Protein AF-A0A6J7GKT6-F1 (afdb_monomer_lite)

pLDDT: mean 96.7, std 2.77, range [82.88, 98.69]

InterPro domains:
  IPR011008 Dimeric alpha-beta barrel [SSF54909] (8-82)
  IPR026029 Muconolactone isomerase domain [PF02426] (6-82)

Sequence (84 aa):
MVVATFKPGTHMPDVFAVVPEEQERVRQLQAEGRVNTVYLATAARQTVFLESFGNDIDDVLAMVNTLPMAKWWDIDVFPLNPPA

Radius of gyration: 12.72 Å; chains: 1; bounding box: 30×28×36 Å

Secondary structure (DSSP, 8-state):
-EEEEEPTT--HHHHHHTHHHHHHHHHHHHHTTSEEEEEE-HHHH-EEEEEE--SSHHHHHHHHTTSTTGGGEEEEE-------

Structure (mmCIF, N/CA/C/O backbone):
data_AF-A0A6J7GKT6-F1
#
_entry.id   AF-A0A6J7GKT6-F1
#
loop_
_atom_site.group_PDB
_atom_site.id
_atom_site.type_symbol
_atom_site.label_atom_id
_atom_site.label_alt_id
_atom_site.label_comp_id
_atom_site.label_asym_id
_atom_site.label_entity_id
_atom_site.label_seq_id
_atom_site.pdbx_PDB_ins_code
_atom_site.Cartn_x
_atom_site.Cartn_y
_atom_site.Cartn_z
_atom_site.occupancy
_atom_site.B_iso_or_equiv
_atom_site.auth_seq_id
_atom_site.auth_comp_id
_atom_site.auth_asym_id
_atom_site.auth_atom_id
_atom_site.pdbx_PDB_model_num
ATOM 1 N N . MET A 1 1 ? 1.191 5.949 -8.027 1.00 97.75 1 MET A N 1
ATOM 2 C CA . MET A 1 1 ? 0.909 6.187 -6.594 1.00 97.75 1 MET A CA 1
ATOM 3 C C . MET A 1 1 ? -0.231 5.293 -6.184 1.00 97.75 1 MET A C 1
ATOM 5 O O . MET A 1 1 ? -1.244 5.283 -6.867 1.00 97.75 1 MET A O 1
ATOM 9 N N . VAL A 1 2 ? -0.076 4.565 -5.092 1.00 98.69 2 VAL A N 1
ATOM 10 C CA . VAL A 1 2 ? -1.153 3.769 -4.510 1.00 98.69 2 VAL A CA 1
ATOM 11 C C . VAL A 1 2 ? -1.701 4.506 -3.303 1.00 98.69 2 VAL A C 1
ATOM 13 O O . VAL A 1 2 ? -0.932 4.966 -2.460 1.00 98.69 2 VAL A O 1
ATOM 16 N N . VAL A 1 3 ? -3.021 4.620 -3.234 1.00 98.50 3 VAL A N 1
ATOM 17 C CA . VAL A 1 3 ? -3.753 5.169 -2.096 1.00 98.50 3 VAL A CA 1
ATOM 18 C C . VAL A 1 3 ? -4.529 4.022 -1.471 1.00 98.50 3 VAL A C 1
ATOM 20 O O . VAL A 1 3 ? -5.414 3.450 -2.098 1.00 98.50 3 VAL A O 1
ATOM 23 N N . ALA A 1 4 ? -4.174 3.671 -0.242 1.00 98.38 4 ALA A N 1
ATOM 24 C CA . ALA A 1 4 ? -4.781 2.574 0.489 1.00 98.38 4 ALA A CA 1
ATOM 25 C C . ALA A 1 4 ? -5.461 3.109 1.752 1.00 98.38 4 ALA A C 1
ATOM 27 O O . ALA A 1 4 ? -4.817 3.722 2.606 1.00 98.38 4 ALA A O 1
ATOM 28 N N . THR A 1 5 ? -6.770 2.907 1.876 1.00 98.19 5 THR A N 1
ATOM 29 C CA . THR A 1 5 ? -7.550 3.330 3.048 1.00 98.19 5 THR A CA 1
ATOM 30 C C . THR A 1 5 ? -7.993 2.129 3.857 1.00 98.19 5 THR A C 1
ATOM 32 O O . THR A 1 5 ? -8.452 1.148 3.284 1.00 98.19 5 THR A O 1
ATOM 35 N N . PHE A 1 6 ? -7.904 2.193 5.186 1.00 97.00 6 PHE A N 1
ATOM 36 C CA . PHE A 1 6 ? -8.433 1.116 6.024 1.00 97.00 6 PHE A CA 1
ATOM 37 C C . PHE A 1 6 ? -9.954 0.995 5.876 1.00 97.00 6 PHE A C 1
ATOM 39 O O . PHE A 1 6 ? -10.684 1.980 6.010 1.00 97.00 6 PHE A O 1
ATOM 46 N N . LYS A 1 7 ? -10.422 -0.233 5.646 1.00 96.69 7 LYS A N 1
ATOM 47 C CA . LYS A 1 7 ? -11.839 -0.581 5.544 1.00 96.69 7 LYS A CA 1
ATOM 48 C C . LYS A 1 7 ? -12.580 -0.210 6.831 1.00 96.69 7 LYS A C 1
ATOM 50 O O . LYS A 1 7 ? -12.026 -0.387 7.927 1.00 96.69 7 LYS A O 1
ATOM 55 N N . PRO A 1 8 ? -13.850 0.222 6.744 1.00 94.12 8 PRO A N 1
ATOM 56 C CA . PRO A 1 8 ? -14.685 0.432 7.920 1.00 94.12 8 PRO A CA 1
ATOM 57 C C . PRO A 1 8 ? -14.730 -0.813 8.815 1.00 94.12 8 PRO A C 1
ATOM 59 O O . PRO A 1 8 ? -14.885 -1.931 8.332 1.00 94.12 8 PRO A O 1
ATOM 62 N N . GLY A 1 9 ? -14.596 -0.619 10.129 1.00 92.38 9 GLY A N 1
ATOM 63 C CA . GLY A 1 9 ? -14.616 -1.721 11.098 1.00 92.38 9 GLY A CA 1
ATOM 64 C C . GLY A 1 9 ? -13.311 -2.517 11.203 1.00 92.38 9 GLY A C 1
ATOM 65 O O . GLY A 1 9 ? -13.291 -3.536 11.890 1.00 92.38 9 GLY A O 1
ATOM 66 N N . THR A 1 10 ? -12.221 -2.065 10.571 1.00 94.62 10 THR A N 1
ATOM 67 C CA . THR A 1 10 ? -10.891 -2.659 10.765 1.00 94.62 10 THR A CA 1
ATOM 68 C C . THR A 1 10 ? -10.509 -2.670 12.248 1.00 94.62 10 THR A C 1
ATOM 70 O O . THR A 1 10 ? -10.480 -1.634 12.914 1.00 94.62 10 THR A O 1
ATOM 73 N N . HIS A 1 11 ? -10.179 -3.853 12.765 1.00 94.19 11 HIS A N 1
ATOM 74 C CA . HIS A 1 11 ? -9.707 -4.027 14.131 1.00 94.19 11 HIS A CA 1
ATOM 75 C C . HIS A 1 11 ? -8.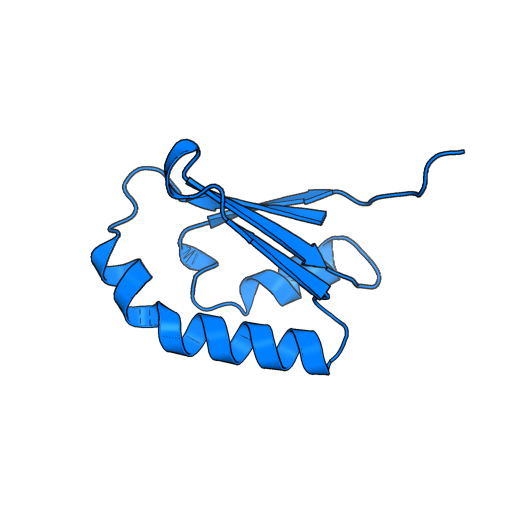206 -3.710 14.215 1.00 94.19 11 HIS A C 1
ATOM 77 O O . HIS A 1 11 ? -7.350 -4.521 13.866 1.00 94.19 11 HIS A O 1
ATOM 83 N N . MET A 1 12 ? -7.881 -2.495 14.664 1.00 91.44 12 MET A N 1
ATOM 84 C CA . MET A 1 12 ? -6.505 -1.976 14.684 1.00 91.44 12 MET A CA 1
ATOM 85 C C . MET A 1 12 ? -5.480 -2.830 15.455 1.00 91.44 12 MET A C 1
ATOM 87 O O . MET A 1 12 ? -4.339 -2.885 15.004 1.00 91.44 12 MET A O 1
ATOM 91 N N . PRO A 1 13 ? -5.813 -3.526 16.562 1.00 95.38 13 PRO A N 1
ATOM 92 C CA . PRO A 1 13 ? -4.873 -4.453 17.194 1.00 95.38 13 PRO A CA 1
ATOM 93 C C . PRO A 1 13 ? -4.353 -5.546 16.250 1.00 95.38 13 PRO A C 1
ATOM 95 O O . PRO A 1 13 ? -3.167 -5.867 16.300 1.00 95.38 13 PRO A O 1
ATOM 98 N N . ASP A 1 14 ? -5.191 -6.052 15.340 1.00 96.38 14 ASP A N 1
ATOM 99 C CA . ASP A 1 14 ? -4.773 -7.068 14.365 1.00 96.38 14 ASP A CA 1
ATOM 100 C C . ASP A 1 14 ? -3.852 -6.466 13.297 1.00 96.38 14 ASP A C 1
ATOM 102 O O . ASP A 1 14 ? -2.911 -7.117 12.844 1.00 96.38 14 ASP A O 1
ATOM 106 N N . VAL A 1 15 ? -4.084 -5.199 12.931 1.00 94.88 15 VAL A N 1
ATOM 107 C CA . VAL A 1 15 ? -3.188 -4.431 12.052 1.00 94.88 15 VAL A CA 1
ATOM 108 C C . VAL A 1 15 ? -1.824 -4.261 12.718 1.00 94.88 15 VAL A C 1
ATOM 110 O O . VAL A 1 15 ? -0.792 -4.503 12.097 1.00 94.88 15 VAL A O 1
ATOM 113 N N . PHE A 1 16 ? -1.801 -3.881 13.998 1.00 94.56 16 PHE A N 1
ATOM 114 C CA . PHE A 1 16 ? -0.554 -3.685 14.735 1.00 94.56 16 PHE A CA 1
ATOM 115 C C . PHE A 1 16 ? 0.246 -4.976 14.908 1.00 94.56 16 PHE A C 1
ATOM 117 O O . PHE A 1 16 ? 1.476 -4.925 14.886 1.00 94.56 16 PHE A O 1
ATOM 124 N N . ALA A 1 17 ? -0.427 -6.124 15.007 1.00 97.62 17 ALA A N 1
ATOM 125 C CA . ALA A 1 17 ? 0.225 -7.424 15.118 1.00 97.62 17 ALA A CA 1
ATOM 126 C C . ALA A 1 17 ? 1.112 -7.764 13.906 1.00 97.62 17 ALA A C 1
ATOM 128 O O . ALA A 1 17 ? 2.111 -8.458 14.076 1.00 97.62 17 ALA A O 1
ATOM 129 N N . VAL A 1 18 ? 0.796 -7.247 12.711 1.00 97.31 18 VAL A N 1
ATOM 130 C CA . VAL A 1 18 ? 1.569 -7.531 11.486 1.00 97.31 18 VAL A CA 1
ATOM 131 C C . VAL A 1 18 ? 2.535 -6.414 11.085 1.00 97.31 18 VAL A C 1
ATOM 133 O O . VAL A 1 18 ? 3.207 -6.533 10.066 1.00 97.31 18 VAL A O 1
ATOM 136 N N . VAL A 1 19 ? 2.649 -5.328 11.862 1.00 96.12 19 VAL A N 1
ATOM 137 C CA . VAL A 1 19 ? 3.558 -4.204 11.550 1.00 96.12 19 VAL A CA 1
ATOM 138 C C . VAL A 1 19 ? 5.001 -4.654 11.275 1.00 96.12 19 VAL A C 1
ATOM 140 O O . VAL A 1 19 ? 5.580 -4.154 10.309 1.00 96.12 19 VAL A O 1
ATOM 143 N N . PRO A 1 20 ? 5.609 -5.577 12.049 1.00 97.81 20 PRO A N 1
ATOM 144 C CA . PRO A 1 20 ? 6.977 -6.015 11.770 1.00 97.81 20 PRO A CA 1
ATOM 145 C C . PRO A 1 20 ? 7.120 -6.701 10.403 1.00 97.81 20 PRO A C 1
ATOM 147 O O . PRO A 1 20 ? 8.083 -6.441 9.682 1.00 97.81 20 PRO A O 1
ATOM 150 N N . GLU A 1 21 ? 6.149 -7.540 10.037 1.00 98.06 21 GLU A N 1
ATOM 151 C CA . GLU A 1 21 ? 6.109 -8.261 8.759 1.00 98.06 21 GLU A CA 1
ATOM 152 C C . GLU A 1 21 ? 5.846 -7.302 7.594 1.00 98.06 21 GLU A C 1
ATOM 154 O O . GLU A 1 21 ? 6.498 -7.391 6.555 1.00 98.06 21 GLU A O 1
ATOM 159 N N . GLU A 1 22 ? 4.942 -6.339 7.792 1.00 98.19 22 GLU A N 1
ATOM 160 C CA . GLU A 1 22 ? 4.653 -5.270 6.837 1.00 98.19 22 GLU A CA 1
ATOM 161 C C . GLU A 1 22 ? 5.918 -4.469 6.521 1.00 98.19 22 GLU A C 1
ATOM 163 O O . GLU A 1 22 ? 6.287 -4.303 5.361 1.00 98.19 22 GLU A O 1
ATOM 168 N N . GLN A 1 23 ? 6.629 -4.012 7.556 1.00 97.88 23 GLN A N 1
ATOM 169 C CA . GLN A 1 23 ? 7.864 -3.248 7.392 1.00 97.88 23 GLN A CA 1
ATOM 170 C C . GLN A 1 23 ? 8.952 -4.055 6.684 1.00 97.88 23 GLN A C 1
ATOM 172 O O . GLN A 1 23 ? 9.688 -3.500 5.871 1.00 97.88 23 GLN A O 1
ATOM 177 N N . GLU A 1 24 ? 9.067 -5.349 6.978 1.00 98.44 24 GLU A N 1
ATOM 178 C CA . GLU A 1 24 ? 10.023 -6.219 6.297 1.00 98.44 24 GLU A CA 1
ATOM 179 C C . GLU A 1 24 ? 9.675 -6.403 4.819 1.00 98.44 24 GLU A C 1
ATOM 181 O O . GLU A 1 24 ? 10.540 -6.236 3.959 1.00 98.44 24 GLU A O 1
ATOM 186 N N . ARG A 1 25 ? 8.403 -6.653 4.493 1.00 98.38 25 ARG A N 1
ATOM 187 C CA . ARG A 1 25 ? 7.977 -6.787 3.098 1.00 98.38 25 ARG A CA 1
ATOM 188 C C . ARG A 1 25 ? 8.148 -5.482 2.319 1.00 98.38 25 ARG A C 1
ATOM 190 O O . ARG A 1 25 ? 8.612 -5.518 1.180 1.00 98.38 25 ARG A O 1
ATOM 197 N N . VAL A 1 26 ? 7.844 -4.334 2.928 1.00 98.38 26 VAL A N 1
ATOM 198 C CA . VAL A 1 26 ? 8.103 -3.013 2.331 1.00 98.38 26 VAL A CA 1
ATOM 199 C C . VAL A 1 26 ? 9.596 -2.825 2.053 1.00 98.38 26 VAL A C 1
ATOM 201 O O . VAL A 1 26 ? 9.944 -2.407 0.952 1.00 98.38 26 VAL A O 1
ATOM 204 N N . ARG A 1 27 ? 10.490 -3.190 2.986 1.00 98.56 27 ARG A N 1
ATOM 205 C CA . ARG A 1 27 ? 11.947 -3.118 2.758 1.00 98.56 27 ARG A CA 1
ATOM 206 C C . ARG A 1 27 ? 12.395 -3.971 1.572 1.00 98.56 27 ARG A C 1
ATOM 208 O O . ARG A 1 27 ? 13.223 -3.523 0.783 1.00 98.56 27 ARG A O 1
ATOM 215 N N . G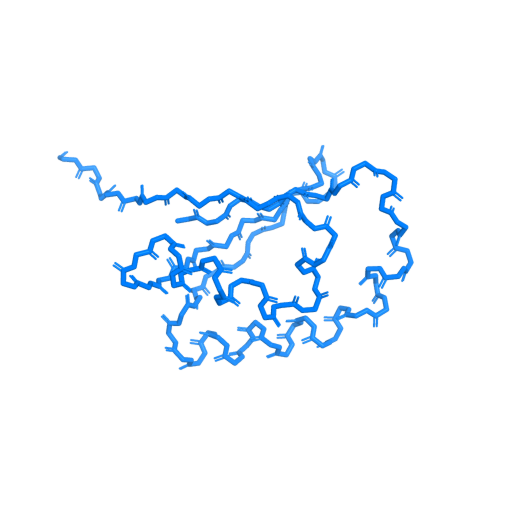LN A 1 28 ? 11.843 -5.174 1.422 1.00 98.56 28 GLN A N 1
ATOM 216 C CA . GLN A 1 28 ? 12.138 -6.043 0.277 1.00 98.56 28 GLN A CA 1
ATOM 217 C C . GLN A 1 28 ? 11.679 -5.406 -1.039 1.00 98.56 28 GLN A C 1
ATOM 219 O O . GLN A 1 28 ? 12.463 -5.305 -1.977 1.00 98.56 28 GLN A O 1
ATOM 224 N N . LEU A 1 29 ? 10.453 -4.875 -1.083 1.00 98.50 29 LEU A N 1
ATOM 225 C CA . LEU A 1 29 ? 9.929 -4.156 -2.250 1.00 98.50 29 LEU A CA 1
ATOM 226 C C . LEU A 1 29 ? 10.743 -2.905 -2.595 1.00 98.50 29 LEU A C 1
ATOM 228 O O . LEU A 1 29 ? 10.885 -2.567 -3.770 1.00 98.50 29 LEU A O 1
ATOM 232 N N . GLN A 1 30 ? 11.288 -2.226 -1.586 1.00 98.50 30 GLN A N 1
ATOM 233 C CA . GLN A 1 30 ? 12.211 -1.112 -1.784 1.00 98.50 30 GLN A CA 1
ATOM 234 C C . GLN A 1 30 ? 13.537 -1.571 -2.391 1.00 98.50 30 GLN A C 1
ATOM 236 O O . GLN A 1 30 ? 14.016 -0.957 -3.342 1.00 98.50 30 GLN A O 1
ATOM 241 N N . ALA A 1 31 ? 14.102 -2.681 -1.910 1.00 98.38 31 ALA A N 1
ATOM 242 C CA . ALA A 1 31 ? 15.313 -3.265 -2.483 1.00 98.38 31 ALA A CA 1
ATOM 243 C C . ALA A 1 31 ? 15.108 -3.761 -3.929 1.00 98.38 31 ALA A C 1
ATOM 245 O O . ALA A 1 31 ? 16.020 -3.673 -4.747 1.00 98.38 31 ALA A O 1
ATOM 246 N N . GLU A 1 32 ? 13.905 -4.236 -4.259 1.00 97.88 32 GLU A N 1
ATOM 247 C CA . GLU A 1 32 ? 13.491 -4.626 -5.614 1.00 97.88 32 GLU A CA 1
ATOM 248 C C . GLU A 1 32 ? 13.191 -3.421 -6.532 1.00 97.88 32 GLU A C 1
ATOM 250 O O . GLU A 1 32 ? 12.926 -3.604 -7.720 1.00 97.88 32 GLU A O 1
ATOM 255 N N . GLY A 1 33 ? 13.189 -2.188 -6.006 1.00 98.19 33 GLY A N 1
ATOM 256 C CA . GLY A 1 33 ? 12.829 -0.980 -6.757 1.00 98.19 33 GLY A CA 1
ATOM 257 C C . GLY A 1 33 ? 11.337 -0.873 -7.108 1.00 98.19 33 GLY A C 1
ATOM 258 O O . GLY A 1 33 ? 10.957 -0.079 -7.967 1.00 98.19 33 GLY A O 1
ATOM 259 N N . ARG A 1 34 ? 10.476 -1.668 -6.461 1.00 98.31 34 ARG A N 1
ATOM 260 C CA . ARG A 1 34 ? 9.020 -1.703 -6.689 1.00 98.31 34 ARG A CA 1
ATOM 261 C C . ARG A 1 34 ? 8.260 -0.679 -5.848 1.00 98.31 34 ARG A C 1
ATOM 263 O O . ARG A 1 34 ? 7.176 -0.251 -6.241 1.00 98.31 34 ARG A O 1
ATOM 270 N N . VAL A 1 35 ? 8.822 -0.271 -4.712 1.00 98.50 35 VAL A N 1
ATOM 271 C CA . VAL A 1 35 ? 8.316 0.801 -3.841 1.00 98.50 35 VAL A CA 1
ATOM 272 C C . VAL A 1 35 ? 9.468 1.757 -3.552 1.00 98.50 35 VAL A C 1
ATOM 274 O O . VAL A 1 35 ? 10.562 1.306 -3.253 1.00 98.50 35 VAL A O 1
ATOM 277 N N . ASN A 1 36 ? 9.250 3.068 -3.619 1.00 97.88 36 ASN A N 1
ATOM 278 C CA . ASN A 1 36 ? 10.253 4.044 -3.182 1.00 97.88 36 ASN A CA 1
ATOM 279 C C . ASN A 1 36 ? 9.963 4.497 -1.750 1.00 97.88 36 ASN A C 1
ATOM 281 O O . ASN A 1 36 ? 10.679 4.135 -0.817 1.00 97.88 36 ASN A O 1
ATOM 285 N N . THR A 1 37 ? 8.857 5.216 -1.556 1.00 97.00 37 THR A N 1
ATOM 286 C CA . THR A 1 37 ? 8.483 5.767 -0.248 1.00 97.00 37 THR A CA 1
ATOM 287 C C . THR A 1 37 ? 7.070 5.363 0.156 1.00 97.00 37 THR A C 1
ATOM 289 O O . THR A 1 37 ? 6.169 5.263 -0.679 1.00 97.00 37 THR A O 1
ATOM 292 N N . VAL A 1 38 ? 6.872 5.168 1.462 1.00 97.62 38 VAL A N 1
ATOM 293 C CA . VAL A 1 38 ? 5.559 4.996 2.091 1.00 97.62 38 VAL A CA 1
ATOM 294 C C . VAL A 1 38 ? 5.279 6.204 2.981 1.00 97.62 38 VAL A C 1
ATOM 296 O O . VAL A 1 38 ? 6.091 6.547 3.840 1.00 97.62 38 VAL A O 1
ATOM 299 N N . TYR A 1 39 ? 4.120 6.834 2.802 1.00 97.62 39 TYR A N 1
ATOM 300 C CA . TYR A 1 39 ? 3.655 7.946 3.630 1.00 97.62 39 TYR A CA 1
ATOM 301 C C . TYR A 1 39 ? 2.396 7.548 4.396 1.00 97.62 39 TYR A C 1
ATOM 303 O O . TYR A 1 39 ? 1.494 6.907 3.855 1.00 97.62 39 TYR A O 1
ATOM 311 N N . LEU A 1 40 ? 2.312 7.962 5.660 1.00 96.12 40 LEU A N 1
ATOM 312 C CA . LEU A 1 40 ? 1.209 7.614 6.549 1.00 96.12 40 LEU A CA 1
ATOM 313 C C . LEU A 1 40 ? 0.410 8.863 6.918 1.00 96.12 40 LEU A C 1
ATOM 315 O O . LEU A 1 40 ? 0.920 9.773 7.565 1.00 96.12 40 LEU A O 1
ATOM 319 N N . ALA A 1 41 ? -0.872 8.864 6.569 1.00 96.25 41 ALA A N 1
ATOM 320 C CA . ALA A 1 41 ? -1.867 9.802 7.085 1.00 96.25 41 ALA A CA 1
ATOM 321 C C . ALA A 1 41 ? -2.865 9.081 8.011 1.00 96.25 41 ALA A C 1
ATOM 323 O O . ALA A 1 41 ? -4.023 9.478 8.145 1.00 96.25 41 ALA A O 1
ATOM 324 N N . THR A 1 42 ? -2.435 7.989 8.645 1.00 89.19 42 THR A N 1
ATOM 325 C CA . THR A 1 42 ? -3.309 7.050 9.358 1.00 89.19 42 THR A CA 1
ATOM 326 C C . THR A 1 42 ? -3.978 7.659 10.591 1.00 89.19 42 THR A C 1
ATOM 328 O O . THR A 1 42 ? -5.129 7.331 10.872 1.00 89.19 42 THR A O 1
ATOM 331 N N . ALA A 1 43 ? -3.323 8.610 11.262 1.00 88.06 43 ALA A N 1
ATOM 332 C CA . ALA A 1 43 ? -3.878 9.311 12.422 1.00 88.06 43 ALA A CA 1
ATOM 333 C C . ALA A 1 43 ? -5.065 10.234 12.084 1.00 88.06 43 ALA A C 1
ATOM 335 O O . ALA A 1 43 ? -5.958 10.400 12.906 1.00 88.06 43 ALA A O 1
ATOM 336 N N . ALA A 1 44 ? -5.085 10.832 10.887 1.00 90.88 44 ALA A N 1
ATOM 337 C CA . ALA A 1 44 ? -6.099 11.821 10.501 1.00 90.88 44 ALA A CA 1
ATOM 338 C C . ALA A 1 44 ? -7.109 11.293 9.472 1.00 90.88 44 ALA A C 1
ATOM 340 O O . ALA A 1 44 ? -8.262 11.716 9.454 1.00 90.88 44 ALA A O 1
ATOM 341 N N . ARG A 1 45 ? -6.666 10.406 8.577 1.00 93.44 45 ARG A N 1
ATOM 342 C CA . ARG A 1 45 ? -7.426 9.961 7.399 1.00 93.44 45 ARG A CA 1
ATOM 343 C C . ARG A 1 45 ? -7.488 8.444 7.242 1.00 93.44 45 ARG A C 1
ATOM 345 O O . ARG A 1 45 ? -8.133 7.983 6.311 1.00 93.44 45 ARG A O 1
ATOM 352 N N . GLN A 1 46 ? -6.827 7.672 8.115 1.00 94.81 46 GLN A N 1
ATOM 353 C CA . GLN A 1 46 ? -6.737 6.210 7.975 1.00 94.81 46 GLN A CA 1
ATOM 354 C C . GLN A 1 46 ? -6.196 5.794 6.588 1.00 94.81 46 GLN A C 1
ATOM 356 O O . GLN A 1 46 ? -6.641 4.807 6.00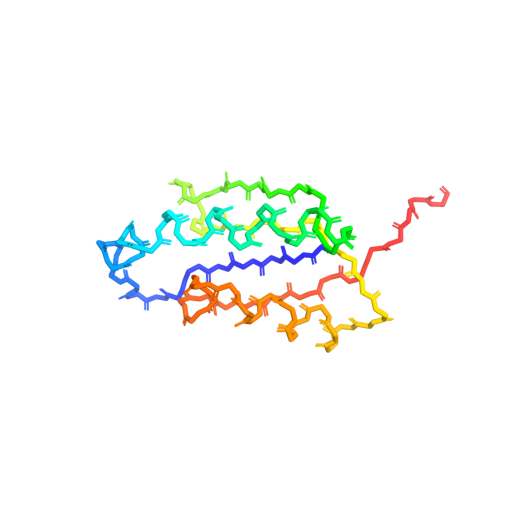8 1.00 94.81 46 GLN A O 1
ATOM 361 N N . THR A 1 47 ? -5.249 6.570 6.042 1.00 97.31 47 THR A N 1
ATOM 362 C CA . THR A 1 47 ? -4.730 6.401 4.674 1.00 97.31 47 THR A CA 1
ATOM 363 C C . THR A 1 47 ? -3.227 6.153 4.667 1.00 97.31 47 THR A C 1
ATOM 365 O O . THR A 1 47 ? -2.477 6.797 5.409 1.00 97.31 47 THR A O 1
ATOM 368 N N . VAL A 1 48 ? -2.801 5.255 3.788 1.00 97.81 48 VAL A N 1
ATOM 369 C CA . VAL A 1 48 ? -1.417 4.949 3.440 1.00 97.81 48 VAL A CA 1
ATOM 370 C C . VAL A 1 48 ? -1.211 5.310 1.973 1.00 97.81 48 VAL A C 1
ATOM 372 O O . VAL A 1 48 ? -2.042 4.991 1.124 1.00 97.81 48 VAL A O 1
ATOM 375 N N . PHE A 1 49 ? -0.107 5.981 1.676 1.00 98.56 49 PHE A N 1
ATOM 376 C CA . PHE A 1 49 ? 0.306 6.296 0.314 1.00 98.56 49 PHE A CA 1
ATOM 377 C C . PHE A 1 49 ? 1.583 5.529 0.007 1.00 98.56 49 PHE A C 1
ATOM 379 O O . PHE A 1 49 ? 2.543 5.628 0.772 1.00 98.56 49 PHE A O 1
ATOM 386 N N . LEU A 1 50 ? 1.611 4.792 -1.100 1.00 98.44 50 LEU A N 1
ATOM 387 C CA . LEU A 1 50 ? 2.808 4.100 -1.562 1.00 98.44 50 LEU A CA 1
ATOM 388 C C . LEU A 1 50 ? 3.217 4.652 -2.921 1.00 98.44 50 LEU A C 1
ATOM 390 O O . LEU A 1 50 ? 2.508 4.507 -3.921 1.00 98.44 50 LEU A O 1
ATOM 394 N N . GLU A 1 51 ? 4.400 5.244 -2.983 1.00 98.12 51 GLU A N 1
ATOM 395 C CA . GLU A 1 51 ? 5.046 5.508 -4.257 1.00 98.12 51 GLU A CA 1
ATOM 396 C C . GLU A 1 51 ? 5.594 4.186 -4.797 1.00 98.12 51 GLU A C 1
ATOM 398 O O . GLU A 1 51 ? 6.510 3.601 -4.221 1.00 98.12 51 GLU A O 1
ATOM 403 N N . SER A 1 52 ? 4.981 3.685 -5.866 1.00 97.88 52 SER A N 1
ATOM 404 C CA . SER A 1 52 ? 5.208 2.336 -6.390 1.00 97.88 52 SER A CA 1
ATOM 405 C C . SER A 1 52 ? 5.376 2.341 -7.903 1.00 97.88 52 SER A C 1
ATOM 407 O O . SER A 1 52 ? 4.809 3.190 -8.597 1.00 97.88 52 SER A O 1
ATOM 409 N N . PHE A 1 53 ? 6.140 1.362 -8.385 1.00 97.56 53 PHE A N 1
ATOM 410 C CA . PHE A 1 53 ? 6.516 1.180 -9.781 1.00 97.56 53 PHE A CA 1
ATOM 411 C C . PHE A 1 53 ? 6.146 -0.230 -10.252 1.00 97.56 53 PHE A C 1
ATOM 413 O O . PHE A 1 53 ? 6.240 -1.211 -9.505 1.00 97.56 53 PHE A O 1
ATOM 420 N N . GLY A 1 54 ? 5.721 -0.319 -11.505 1.00 96.56 54 GLY A N 1
ATOM 421 C CA . GLY A 1 54 ? 5.290 -1.544 -12.165 1.00 96.56 54 GLY A CA 1
ATOM 422 C C . GLY A 1 54 ? 4.975 -1.274 -13.633 1.00 96.56 54 GLY A C 1
ATOM 423 O O . GLY A 1 54 ? 5.044 -0.127 -14.081 1.00 96.56 54 GLY A O 1
ATOM 424 N N . ASN A 1 55 ? 4.654 -2.329 -14.374 1.00 96.44 55 ASN A N 1
ATOM 425 C CA . ASN A 1 55 ? 4.374 -2.232 -15.810 1.00 96.44 55 ASN A CA 1
ATOM 426 C C . ASN A 1 55 ? 2.996 -1.618 -16.097 1.00 96.44 55 ASN A C 1
ATOM 428 O O . ASN A 1 55 ? 2.831 -0.886 -17.071 1.00 96.44 55 ASN A O 1
ATOM 432 N N . ASP A 1 56 ? 2.019 -1.914 -15.245 1.00 97.06 56 ASP A N 1
ATOM 433 C CA . ASP A 1 56 ? 0.640 -1.452 -15.348 1.00 97.06 56 ASP A CA 1
ATOM 434 C C . ASP A 1 56 ? -0.045 -1.445 -13.967 1.00 97.06 56 ASP A C 1
ATOM 436 O O . ASP A 1 56 ? 0.576 -1.699 -12.929 1.00 97.06 56 ASP A O 1
ATOM 440 N N . ILE A 1 57 ? -1.333 -1.092 -13.954 1.00 98.12 57 ILE A N 1
ATOM 441 C CA . ILE A 1 57 ? -2.151 -1.030 -12.738 1.00 98.12 57 ILE A CA 1
ATOM 442 C C . ILE A 1 57 ? -2.256 -2.404 -12.063 1.00 98.12 57 ILE A C 1
ATOM 444 O O . ILE A 1 57 ? -2.147 -2.474 -10.838 1.00 98.12 57 ILE A O 1
ATOM 448 N N . ASP A 1 58 ? -2.438 -3.476 -12.833 1.00 98.12 58 ASP A N 1
ATOM 449 C CA . ASP A 1 58 ? -2.668 -4.820 -12.300 1.00 98.12 58 ASP A CA 1
ATOM 450 C C . ASP A 1 58 ? -1.398 -5.389 -11.657 1.00 98.12 58 ASP A C 1
ATOM 452 O O . ASP A 1 58 ? -1.465 -5.981 -10.581 1.00 98.12 58 ASP A O 1
ATOM 456 N N . ASP A 1 59 ? -0.227 -5.145 -12.249 1.00 98.25 59 ASP A N 1
ATOM 457 C CA . ASP A 1 59 ? 1.077 -5.500 -11.680 1.00 98.25 59 ASP A CA 1
ATOM 458 C C . ASP A 1 59 ? 1.336 -4.763 -10.356 1.00 98.25 59 ASP A C 1
ATOM 460 O O . ASP A 1 59 ? 1.763 -5.366 -9.366 1.00 98.25 59 ASP A O 1
ATOM 464 N N . VAL A 1 60 ? 1.036 -3.461 -10.293 1.00 98.50 60 VAL A N 1
ATOM 465 C CA . VAL A 1 60 ? 1.160 -2.689 -9.046 1.00 98.50 60 VAL A CA 1
ATOM 466 C C . VAL A 1 60 ? 0.169 -3.187 -7.995 1.00 98.50 60 VAL A C 1
ATOM 468 O O . VAL A 1 60 ? 0.553 -3.379 -6.841 1.00 98.50 60 VAL A O 1
ATOM 471 N N . LEU A 1 61 ? -1.083 -3.443 -8.373 1.00 98.50 61 LEU A N 1
ATOM 472 C CA . LEU A 1 61 ? -2.106 -3.946 -7.462 1.00 98.50 61 LEU A CA 1
ATOM 473 C C . LEU A 1 61 ? -1.750 -5.340 -6.928 1.00 98.50 61 LEU A C 1
ATOM 475 O O . LEU A 1 61 ? -1.859 -5.585 -5.727 1.00 98.50 61 LEU A O 1
ATOM 479 N N . ALA A 1 62 ? -1.285 -6.248 -7.788 1.00 98.44 62 ALA A N 1
ATOM 480 C CA . ALA A 1 62 ? -0.829 -7.577 -7.393 1.00 98.44 62 ALA A CA 1
ATOM 481 C C . ALA A 1 62 ? 0.337 -7.494 -6.401 1.00 98.44 62 ALA A C 1
ATOM 483 O O . ALA A 1 62 ? 0.327 -8.186 -5.385 1.00 98.44 62 ALA A O 1
ATOM 484 N N . MET A 1 63 ? 1.297 -6.599 -6.651 1.00 98.44 63 MET A N 1
ATOM 485 C CA . MET A 1 63 ? 2.412 -6.335 -5.744 1.00 98.44 63 MET A CA 1
ATOM 486 C C . MET A 1 63 ? 1.931 -5.812 -4.384 1.00 98.44 63 MET A C 1
ATOM 488 O O . MET A 1 63 ? 2.318 -6.370 -3.355 1.00 98.44 63 MET A O 1
ATOM 492 N N . VAL A 1 64 ? 1.053 -4.804 -4.351 1.00 98.38 64 VAL A N 1
ATOM 493 C CA . VAL A 1 64 ? 0.529 -4.248 -3.089 1.00 98.38 64 VAL A CA 1
ATOM 494 C C . VAL A 1 64 ? -0.267 -5.292 -2.315 1.00 98.38 64 VAL A C 1
ATOM 496 O O . VAL A 1 64 ? -0.139 -5.363 -1.099 1.00 98.38 64 VAL A O 1
ATOM 499 N N . ASN A 1 65 ? -1.005 -6.171 -2.993 1.00 98.50 65 ASN A N 1
ATOM 500 C CA . ASN A 1 65 ? -1.719 -7.277 -2.351 1.00 98.50 65 ASN A CA 1
ATOM 501 C C . ASN A 1 65 ? -0.798 -8.319 -1.688 1.00 98.50 65 ASN A C 1
ATOM 503 O O . ASN A 1 65 ? -1.284 -9.152 -0.925 1.00 98.50 65 ASN A O 1
ATOM 507 N N . THR A 1 66 ? 0.520 -8.274 -1.928 1.00 98.31 66 THR A N 1
ATOM 508 C CA . THR A 1 66 ? 1.494 -9.089 -1.178 1.00 98.31 66 THR A CA 1
ATOM 509 C C . THR A 1 66 ? 1.828 -8.523 0.203 1.00 98.31 66 THR A C 1
ATOM 511 O O . THR A 1 66 ? 2.467 -9.212 0.997 1.00 98.31 66 THR A O 1
ATOM 514 N N . LEU A 1 67 ? 1.427 -7.283 0.500 1.00 98.50 67 LEU A N 1
ATOM 515 C CA . LEU A 1 67 ? 1.647 -6.669 1.804 1.00 98.50 67 LEU A CA 1
ATOM 516 C C . LEU A 1 67 ? 0.716 -7.296 2.857 1.00 98.50 67 LEU A C 1
ATOM 518 O O . LEU A 1 67 ? -0.492 -7.392 2.616 1.00 98.50 67 LEU A O 1
ATOM 522 N N . PRO A 1 68 ? 1.232 -7.692 4.037 1.00 98.25 68 PRO A N 1
ATOM 523 C CA . PRO A 1 68 ? 0.421 -8.215 5.139 1.00 98.25 68 PRO A CA 1
ATOM 524 C C . PRO A 1 68 ? -0.812 -7.369 5.490 1.00 98.25 68 PRO A C 1
ATOM 526 O O . PRO A 1 68 ? -1.857 -7.920 5.858 1.00 98.25 68 PRO A O 1
ATOM 529 N N . MET A 1 69 ? -0.717 -6.042 5.358 1.00 97.88 69 MET A N 1
ATOM 530 C CA . MET A 1 69 ? -1.810 -5.120 5.651 1.00 97.88 69 MET A CA 1
ATOM 531 C C . MET A 1 69 ? -2.855 -4.969 4.541 1.00 97.88 69 MET A C 1
ATOM 533 O O 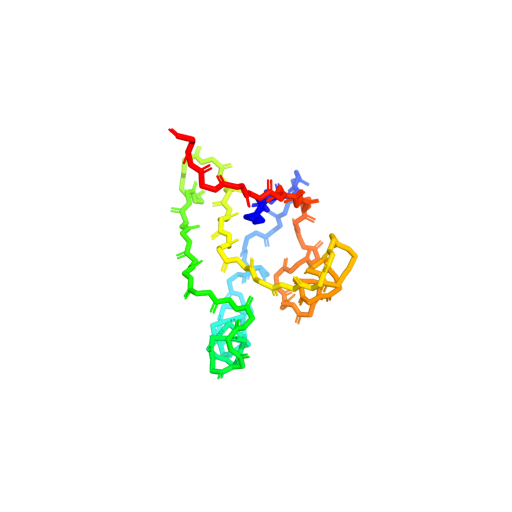. MET A 1 69 ? -3.961 -4.502 4.824 1.00 97.88 69 MET A O 1
ATOM 537 N N . ALA A 1 70 ? -2.575 -5.418 3.314 1.00 98.06 70 ALA A N 1
ATOM 538 C CA . ALA A 1 70 ? -3.443 -5.194 2.156 1.00 98.06 70 ALA A CA 1
ATOM 539 C C . ALA A 1 70 ? -4.874 -5.718 2.345 1.00 98.06 70 ALA A C 1
ATOM 541 O O . ALA A 1 70 ? -5.835 -5.119 1.867 1.00 98.06 70 ALA A O 1
ATOM 542 N N . LYS A 1 71 ? -5.051 -6.792 3.123 1.00 97.38 71 LYS A N 1
ATOM 543 C CA . LYS A 1 71 ? -6.376 -7.358 3.429 1.00 97.38 71 LYS A CA 1
ATOM 544 C C . LYS A 1 71 ? -7.332 -6.362 4.104 1.00 97.38 71 LYS A C 1
ATOM 546 O O . LYS A 1 71 ? -8.546 -6.453 3.895 1.00 97.38 71 LYS A O 1
ATOM 551 N N . TRP A 1 72 ? -6.811 -5.394 4.861 1.00 98.00 72 TRP A N 1
ATOM 552 C CA . TRP A 1 72 ? -7.614 -4.352 5.512 1.00 98.00 72 TRP A CA 1
ATOM 553 C C . TRP A 1 72 ? -7.788 -3.095 4.668 1.00 98.00 72 TRP A C 1
ATOM 555 O O . TRP A 1 72 ? -8.483 -2.185 5.110 1.00 98.00 72 TRP A O 1
ATOM 565 N N . TRP A 1 73 ? -7.185 -3.016 3.486 1.00 98.25 73 TRP A N 1
ATOM 566 C CA . TRP A 1 73 ? -7.242 -1.818 2.662 1.00 98.25 73 TRP A CA 1
ATOM 567 C C . TRP A 1 73 ? -8.271 -1.920 1.545 1.00 98.25 73 TRP A C 1
ATOM 569 O O . TRP A 1 73 ? -8.446 -2.972 0.927 1.00 98.25 73 TRP A O 1
ATOM 579 N N . ASP A 1 74 ? -8.914 -0.792 1.277 1.00 98.25 74 ASP A N 1
ATOM 580 C CA . ASP A 1 74 ? -9.451 -0.461 -0.035 1.00 98.25 74 ASP A CA 1
ATOM 581 C C . ASP A 1 74 ? -8.328 0.247 -0.803 1.00 98.25 74 ASP A C 1
ATOM 583 O O . ASP A 1 74 ? -7.798 1.260 -0.338 1.00 98.25 74 ASP A O 1
ATOM 587 N N . ILE A 1 75 ? -7.899 -0.348 -1.917 1.00 98.62 75 ILE A 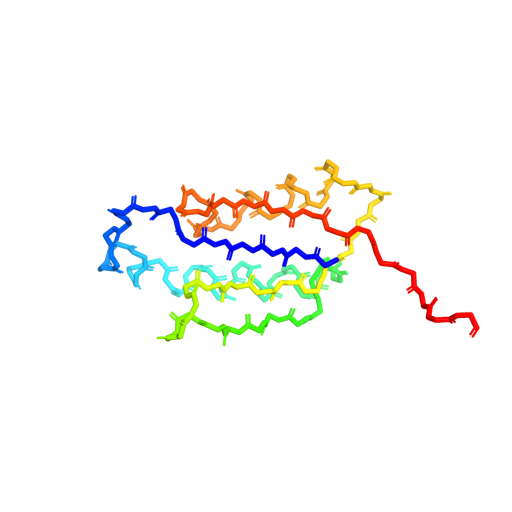N 1
ATOM 588 C CA . ILE A 1 75 ? -6.695 0.044 -2.659 1.00 98.62 75 ILE A CA 1
ATOM 589 C C . ILE A 1 75 ? -7.109 0.701 -3.973 1.00 98.62 75 ILE A C 1
ATOM 591 O O . ILE A 1 75 ? -7.844 0.100 -4.755 1.00 98.62 75 ILE A O 1
ATOM 595 N N . ASP A 1 76 ? -6.582 1.895 -4.231 1.00 98.50 76 ASP A N 1
ATOM 596 C CA . ASP A 1 76 ? -6.710 2.604 -5.502 1.00 98.50 76 ASP A CA 1
ATOM 597 C C . ASP A 1 76 ? -5.322 2.923 -6.076 1.00 98.50 76 ASP A C 1
ATOM 599 O O . ASP A 1 76 ? -4.404 3.335 -5.355 1.00 98.50 76 ASP A O 1
ATOM 603 N N . VAL A 1 77 ? -5.146 2.704 -7.377 1.00 98.50 77 VAL A N 1
ATOM 604 C CA . VAL A 1 77 ? -3.864 2.849 -8.073 1.00 98.50 77 VAL A CA 1
ATOM 605 C C . VAL A 1 77 ? -3.976 3.990 -9.073 1.00 98.50 77 VAL A C 1
ATOM 607 O O . VAL A 1 77 ? -4.690 3.902 -10.065 1.00 98.50 77 VAL A O 1
ATOM 610 N N . PHE A 1 78 ? -3.202 5.048 -8.842 1.00 97.94 78 PHE A N 1
ATOM 611 C CA . PHE A 1 78 ? -3.128 6.231 -9.692 1.00 97.94 78 PHE A CA 1
ATOM 612 C C . PHE A 1 78 ? -1.845 6.197 -10.532 1.00 97.94 78 PHE A C 1
ATOM 614 O O . PHE A 1 78 ? -0.755 6.429 -9.982 1.00 97.94 78 PHE A O 1
ATOM 621 N N . PRO A 1 79 ? -1.928 5.945 -11.852 1.00 96.62 79 PRO A N 1
ATOM 622 C CA . PRO A 1 79 ? -0.825 6.212 -12.767 1.00 96.62 79 PRO A CA 1
ATOM 623 C C . PRO A 1 79 ? -0.468 7.699 -12.711 1.00 96.62 79 PRO A C 1
ATOM 625 O O . PRO A 1 79 ? -1.342 8.556 -12.839 1.00 96.62 79 PRO A O 1
ATOM 628 N N . LEU A 1 80 ? 0.809 8.010 -12.491 1.00 94.81 80 LEU A N 1
ATOM 629 C CA . LEU A 1 80 ? 1.288 9.387 -12.405 1.00 94.81 80 LEU A CA 1
ATOM 630 C C . LEU A 1 80 ? 2.186 9.703 -13.595 1.00 94.81 80 LEU A C 1
ATOM 632 O O . LEU A 1 80 ? 3.026 8.892 -13.972 1.00 94.81 80 LEU A O 1
ATOM 636 N N . ASN A 1 81 ? 2.039 10.912 -14.124 1.00 93.12 81 ASN A N 1
ATOM 637 C CA . ASN A 1 81 ? 2.954 11.501 -15.093 1.00 93.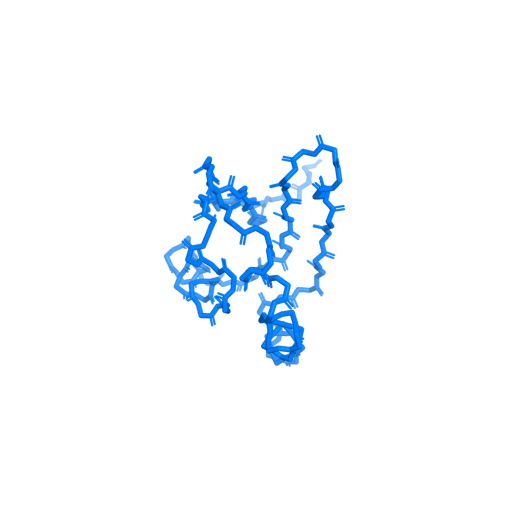12 81 ASN A CA 1
ATOM 638 C C . ASN A 1 81 ? 3.597 12.743 -14.462 1.00 93.12 81 ASN A C 1
ATOM 640 O O . ASN A 1 81 ? 2.945 13.406 -13.646 1.00 93.12 81 ASN A O 1
ATOM 644 N N . PRO A 1 82 ? 4.849 13.080 -14.813 1.00 90.44 82 PRO A N 1
ATOM 645 C CA . PRO A 1 82 ? 5.430 14.348 -14.401 1.00 90.44 82 PRO A CA 1
ATOM 646 C C . PRO A 1 82 ? 4.609 15.521 -14.971 1.00 90.44 82 PRO A C 1
ATOM 648 O O . PRO A 1 82 ? 3.972 15.369 -16.019 1.00 90.44 82 PRO A O 1
ATOM 651 N N . PRO A 1 83 ? 4.619 16.692 -14.309 1.00 92.31 83 PRO A N 1
ATOM 652 C CA . PRO A 1 83 ? 4.082 17.916 -14.894 1.00 92.31 83 PRO A CA 1
ATOM 653 C C . PRO A 1 83 ? 4.714 18.202 -16.265 1.00 92.31 83 PRO A C 1
ATOM 655 O O . PRO A 1 83 ? 5.888 17.889 -16.475 1.00 92.31 83 PRO A O 1
ATOM 658 N N . ALA A 1 84 ? 3.925 18.786 -17.169 1.00 82.88 84 ALA A N 1
ATOM 659 C CA . ALA A 1 84 ? 4.378 19.231 -18.488 1.00 82.88 84 ALA A CA 1
ATOM 660 C C . ALA A 1 84 ? 5.185 20.535 -18.417 1.00 82.88 84 ALA A C 1
ATOM 662 O O . ALA A 1 84 ? 4.877 21.369 -17.532 1.00 82.88 84 ALA A O 1
#

Organism: NCBI:txid449393

Foldseek 3Di:
DKKWAFDPPDDVVVVVVCVVVLVVLQVVCCVVVQWPDWDDPCVPGRIIDTPGDDDDPVRNVVSCVVGPCRVRIDMDDDDDDDDD